Protein 5M4V (pdb70)

Organism: Dendroaspis angusticeps (NCBI:txid8618)

Radius of gyration: 10.45 Å; Cα contacts (8 Å, |Δi|>4): 143; chains: 1; bounding box: 20×30×16 Å

B-factor: mean 20.81, std 12.32, range [9.08, 107.43]

CATH classification: 4.10.410.10

Structure (mmCIF, N/CA/C/O backbone):
data_5M4V
#
_entry.id   5M4V
#
_cell.length_a   63.840
_cell.length_b   63.840
_cell.length_c   32.960
_cell.angle_alpha   90.00
_cell.angle_beta   90.00
_cell.angle_gamma   90.00
#
_symmetry.space_group_name_H-M   'P 4 21 2'
#
loop_
_entity.id
_entity.type
_entity.pdbx_description
1 polymer Mambaquaretin-1
2 non-polymer S-1,2-PROPANEDIOL
3 non-polymer 'CHLORIDE ION'
4 water water
#
loop_
_atom_site.group_PDB
_atom_site.id
_atom_site.type_symbol
_atom_site.label_atom_id
_atom_site.label_alt_id
_atom_site.label_comp_id
_atom_site.label_asym_id
_atom_site.label_entity_id
_atom_site.label_seq_id
_atom_site.pdbx_PDB_ins_code
_atom_site.Cartn_x
_atom_site.Cartn_y
_atom_site.Cartn_z
_atom_site.occupancy
_atom_site.B_iso_or_equiv
_atom_site.auth_seq_id
_atom_site.auth_comp_id
_atom_site.auth_asym_id
_atom_site.auth_atom_i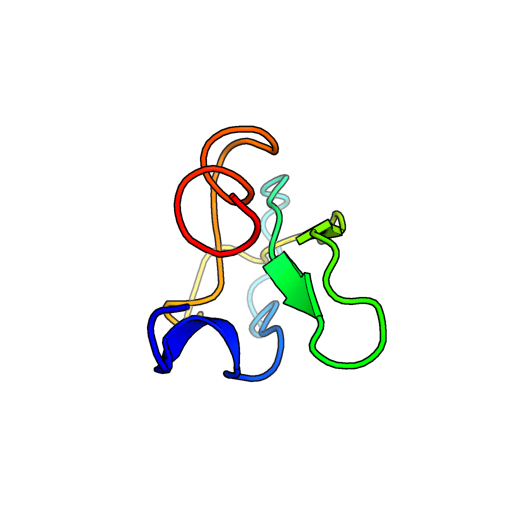d
_atom_site.pdbx_PDB_model_num
ATOM 1 N N . ARG A 1 1 ? 62.253 61.439 35.009 1.00 16.31 1 ARG A N 1
ATOM 2 C CA . ARG A 1 1 ? 63.367 60.447 35.100 1.00 14.75 1 ARG A CA 1
ATOM 3 C C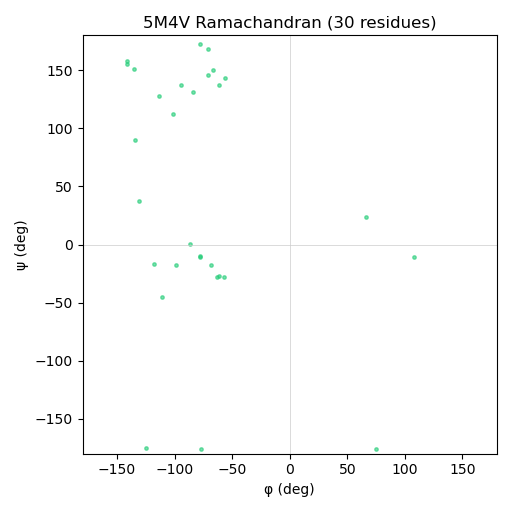 . ARG A 1 1 ? 63.240 59.569 33.860 1.00 12.94 1 ARG A C 1
ATOM 4 O O . ARG A 1 1 ? 62.147 59.360 33.345 1.00 14.90 1 ARG A O 1
ATOM 12 N N . PRO A 1 2 ? 64.346 58.885 33.458 1.00 12.65 2 PRO A N 1
ATOM 13 C CA . PRO A 1 2 ? 64.273 57.859 32.454 1.00 12.72 2 PRO A CA 1
ATOM 14 C C . PRO A 1 2 ? 63.267 56.773 32.835 1.00 13.48 2 PRO A C 1
ATOM 15 O O . PRO A 1 2 ? 63.196 56.346 33.984 1.00 13.17 2 PRO A O 1
ATOM 19 N N . SER A 1 3 ? 62.540 56.244 31.829 1.00 16.38 3 SER A N 1
ATOM 20 C CA . SER A 1 3 ? 61.502 55.265 32.142 1.00 17.58 3 SER A CA 1
ATOM 21 C C . SER A 1 3 ? 62.088 53.967 32.776 1.00 14.87 3 SER A C 1
ATOM 22 O O . SER A 1 3 ? 61.407 53.317 33.537 1.00 15.84 3 SER A O 1
ATOM 25 N N . PHE A 1 4 ? 63.355 53.620 32.455 1.00 13.90 4 PHE A N 1
ATOM 26 C CA . PHE A 1 4 ? 63.912 52.396 33.008 1.00 14.26 4 PHE A CA 1
ATOM 27 C C . PHE A 1 4 ? 64.137 52.489 34.522 1.00 12.20 4 PHE A C 1
ATOM 28 O O . PHE A 1 4 ? 64.244 51.436 35.186 1.00 12.96 4 PHE A O 1
ATOM 36 N N . CYS A 1 5 ? 64.161 53.703 35.082 1.00 11.78 5 CYS A N 1
ATOM 37 C CA . CYS A 1 5 ? 64.180 53.829 36.516 1.00 11.04 5 CYS A CA 1
ATOM 38 C C . CYS A 1 5 ? 62.997 53.144 37.186 1.00 11.96 5 CYS A C 1
ATOM 39 O O . CYS A 1 5 ? 63.081 52.751 38.347 1.00 12.82 5 CYS A O 1
ATOM 42 N N . ASN A 1 6 ? 61.872 53.066 36.434 1.00 12.36 6 ASN A N 1
ATOM 43 C CA . ASN A 1 6 ? 60.666 52.502 36.955 1.00 13.66 6 ASN A CA 1
ATOM 44 C C . ASN A 1 6 ? 60.577 51.007 36.801 1.00 14.82 6 ASN A C 1
ATOM 45 O O . ASN A 1 6 ? 59.603 50.411 37.256 1.00 17.53 6 ASN A O 1
ATOM 50 N N . LEU A 1 7 ? 61.577 50.355 36.229 1.00 13.15 7 LEU A N 1
ATOM 51 C CA . LEU A 1 7 ? 61.591 48.891 36.204 1.00 13.34 7 LEU A CA 1
ATOM 52 C C . LEU A 1 7 ? 61.738 48.403 37.627 1.00 12.76 7 LEU A C 1
ATOM 53 O O . LEU A 1 7 ? 62.343 49.005 38.500 1.00 13.24 7 LEU A O 1
ATOM 58 N N . PRO A 1 8 ?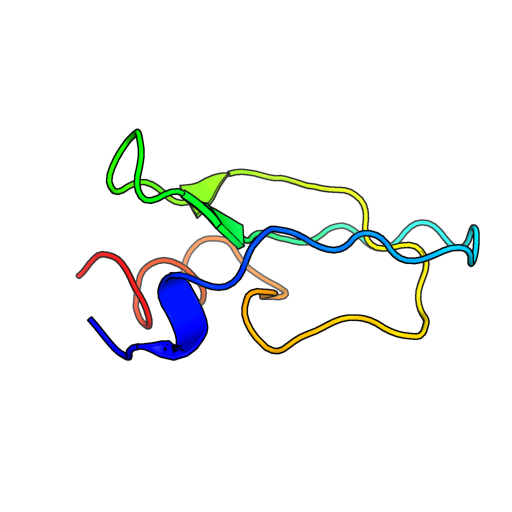 61.172 47.210 37.916 1.00 14.02 8 PRO A N 1
ATOM 59 C CA . PRO A 1 8 ? 61.256 46.640 39.255 1.00 13.91 8 PRO A CA 1
ATOM 60 C C . PRO A 1 8 ? 62.675 46.174 39.564 1.00 13.71 8 PRO A C 1
ATOM 61 O O . PRO A 1 8 ? 63.341 45.587 38.691 1.00 15.09 8 PRO A O 1
ATOM 65 N N . VAL A 1 9 ? 63.073 46.295 40.806 1.00 12.83 9 VAL A N 1
ATOM 66 C CA . VAL A 1 9 ? 64.422 45.796 41.194 1.00 12.91 9 VAL A CA 1
ATOM 67 C C . VAL A 1 9 ? 64.537 44.310 40.965 1.00 12.04 9 VAL A C 1
ATOM 68 O O . VAL A 1 9 ? 63.619 43.517 41.251 1.00 13.07 9 VAL A O 1
ATOM 72 N N . LYS A 1 10 ? 65.691 43.908 40.422 1.00 12.80 10 LYS A N 1
ATOM 73 C CA . LYS A 1 10 ? 65.868 42.543 39.961 1.00 13.31 10 LYS A CA 1
ATOM 74 C C . LYS A 1 10 ? 67.194 41.969 40.422 1.00 12.76 10 LYS A C 1
ATOM 75 O O . LYS A 1 10 ? 68.228 42.106 39.751 1.00 13.16 10 LYS A O 1
ATOM 81 N N . PRO A 1 11 ? 67.224 41.330 41.609 1.00 14.02 11 PRO A N 1
ATOM 82 C CA . PRO A 1 11 ? 68.459 40.689 42.068 1.00 14.29 11 PRO A CA 1
ATOM 83 C C . PRO A 1 11 ? 68.936 39.587 41.166 1.00 14.78 11 PRO A C 1
ATOM 84 O O . PRO A 1 11 ? 70.142 39.307 41.106 1.00 15.23 11 PRO A O 1
ATOM 88 N N . GLY A 1 12 ? 68.030 38.957 40.460 1.00 17.01 12 GLY A N 1
ATOM 89 C CA . GLY A 1 12 ? 68.297 37.854 39.677 1.00 18.60 12 GLY A CA 1
ATOM 90 C C . GLY A 1 12 ? 68.505 36.533 40.559 1.00 15.42 12 GLY A C 1
ATOM 91 O O . GLY A 1 12 ? 68.494 36.575 41.778 1.00 20.13 12 GLY A O 1
ATOM 92 N N . PRO A 1 13 ? 68.832 35.458 39.944 1.00 20.71 13 PRO A N 1
ATOM 93 C CA . PRO A 1 13 ? 68.899 34.132 40.597 1.00 21.57 13 PRO A CA 1
ATOM 94 C C . PRO A 1 13 ? 70.320 33.736 40.998 1.00 21.04 13 PRO A C 1
ATOM 95 O O . PRO A 1 13 ? 70.470 32.650 41.640 1.00 22.30 13 PRO A O 1
ATOM 99 N N . CYS A 1 14 ? 71.292 34.439 40.389 1.00 19.68 14 CYS A N 1
ATOM 100 C CA . CYS A 1 14 ? 72.593 34.088 40.743 1.00 18.12 14 CYS A CA 1
ATOM 101 C C . CYS A 1 14 ? 72.913 34.547 42.201 1.00 18.29 14 CYS A C 1
ATOM 102 O O . CYS A 1 14 ? 72.124 35.345 42.769 1.00 21.88 14 CYS A O 1
ATOM 105 N N . LYS A 1 15 ? 74.006 34.106 42.790 1.00 18.27 15 LYS A N 1
ATOM 106 C CA . LYS A 1 15 ? 74.292 34.362 44.193 1.00 20.49 15 LYS A CA 1
ATOM 107 C C . LYS A 1 15 ? 75.644 34.880 44.460 1.00 23.29 15 LYS A C 1
ATOM 108 O O . LYS A 1 15 ? 76.337 34.564 45.498 1.00 23.99 15 LYS A O 1
ATOM 114 N N . ALA A 1 16 ? 76.121 35.722 43.571 1.00 19.80 16 ALA A N 1
ATOM 115 C CA . ALA A 1 16 ? 77.337 36.433 43.797 1.00 20.73 16 ALA A CA 1
ATOM 116 C C . ALA A 1 16 ? 76.973 37.556 44.735 1.00 23.77 16 ALA A C 1
ATOM 117 O O . ALA A 1 16 ? 75.741 37.793 45.063 1.00 23.79 16 ALA A O 1
ATOM 119 N N . PHE A 1 17 ? 77.900 38.253 45.200 1.00 30.81 17 PHE A N 1
ATOM 120 C CA . PHE A 1 17 ? 77.279 39.315 46.197 1.00 30.34 17 PHE A CA 1
ATOM 121 C C . PHE A 1 17 ? 77.611 40.643 45.851 1.00 29.17 17 PHE A C 1
ATOM 122 O O . PHE A 1 17 ? 78.518 41.099 46.459 1.00 39.72 17 PHE A O 1
ATOM 130 N N A PHE A 1 18 ? 77.040 41.247 44.782 0.52 21.51 18 PHE A N 1
ATOM 131 N N B PHE A 1 18 ? 76.799 41.322 45.085 0.48 21.74 18 PHE A N 1
ATOM 132 C CA A PHE A 1 18 ? 77.447 42.552 44.288 0.52 23.37 18 PHE A CA 1
ATOM 133 C CA B PHE A 1 18 ? 77.303 42.500 44.572 0.48 22.22 18 PHE A CA 1
ATOM 134 C C A PHE A 1 18 ? 76.583 43.602 45.021 0.52 20.14 18 PHE A C 1
ATOM 135 C C B PHE A 1 18 ? 76.438 43.667 45.031 0.48 20.44 18 PHE A C 1
ATOM 136 O O A PHE A 1 18 ? 75.343 43.504 45.032 0.52 23.73 18 PHE A O 1
ATOM 137 O O B PHE A 1 18 ? 75.241 43.750 44.743 0.48 23.41 18 PHE A O 1
ATOM 152 N N A SER A 1 19 ? 77.234 44.548 45.625 0.52 19.16 19 SER A N 1
ATOM 153 N N B SER A 1 19 ? 77.049 44.515 45.790 0.48 18.90 19 SER A N 1
ATOM 154 C CA A SER A 1 19 ? 76.515 45.702 46.197 0.52 17.35 19 SER A CA 1
ATOM 155 C CA B SER A 1 19 ? 76.289 45.640 46.331 0.48 16.81 19 SER A CA 1
ATOM 156 C C A SER A 1 19 ? 75.975 46.528 45.052 0.52 15.99 19 SER A C 1
ATOM 157 C C B SER A 1 19 ? 75.987 46.624 45.222 0.48 15.70 19 SER A C 1
ATOM 158 O O A SER A 1 19 ? 76.717 46.793 44.073 0.52 19.39 19 SER A O 1
ATOM 159 O O B SER A 1 19 ? 76.867 47.083 44.464 0.48 18.18 19 SER A O 1
ATOM 164 N N . ALA A 1 20 ? 74.704 46.976 45.105 1.00 12.69 20 ALA A N 1
ATOM 165 C CA . ALA A 1 20 ? 74.186 47.821 44.045 1.00 12.16 20 ALA A CA 1
ATOM 166 C C . ALA A 1 20 ? 73.078 48.711 44.609 1.00 10.92 20 ALA A C 1
ATOM 167 O O . ALA A 1 20 ? 72.761 48.651 45.796 1.00 11.30 20 ALA A O 1
ATOM 169 N N . PHE A 1 21 ? 72.551 49.557 43.727 1.00 10.13 21 PHE A N 1
ATOM 170 C CA . PHE A 1 21 ? 71.505 50.498 44.081 1.00 9.77 21 PHE A CA 1
ATOM 171 C C . PHE A 1 21 ? 70.453 50.469 43.003 1.00 9.27 21 PHE A C 1
ATOM 172 O O . PHE A 1 21 ? 70.735 50.232 41.823 1.00 9.99 21 PHE A O 1
ATOM 180 N N . TYR A 1 22 ? 69.196 50.771 43.394 1.00 9.55 22 TYR A N 1
ATOM 181 C CA . TYR A 1 22 ? 68.065 50.845 42.476 1.00 9.48 22 TYR A CA 1
ATOM 182 C C . TYR A 1 22 ? 67.162 52.000 42.876 1.00 9.08 22 TYR A C 1
ATOM 183 O O . TYR A 1 22 ? 67.163 52.405 44.053 1.00 10.03 22 TYR A O 1
ATOM 192 N N . TYR A 1 23 ? 66.367 52.483 41.934 1.00 9.44 23 TYR A N 1
ATOM 193 C CA . TYR A 1 23 ? 65.358 53.522 42.198 1.00 9.91 23 TYR A CA 1
ATOM 194 C C . TYR A 1 23 ? 64.012 52.898 42.484 1.00 10.34 23 TYR A C 1
ATOM 195 O O . TYR A 1 23 ? 63.581 51.989 41.759 1.00 11.04 23 TYR A O 1
ATOM 204 N N . SER A 1 24 ? 63.316 53.436 43.501 1.00 11.23 24 SER A N 1
ATOM 205 C CA . SER A 1 24 ? 61.931 53.004 43.794 1.00 13.08 24 SER A CA 1
ATOM 206 C C . SER A 1 24 ? 60.962 54.163 43.527 1.00 13.03 24 SER A C 1
ATOM 207 O O . SER A 1 24 ? 61.087 55.297 43.997 1.00 14.24 24 SER A O 1
ATOM 210 N N . GLN A 1 25 ? 59.939 53.826 42.708 1.00 17.33 25 GLN A N 1
ATOM 211 C CA . GLN A 1 25 ? 58.846 54.772 42.500 1.00 19.96 25 GLN A CA 1
ATOM 212 C C . GLN A 1 25 ? 58.045 55.053 43.729 1.00 21.3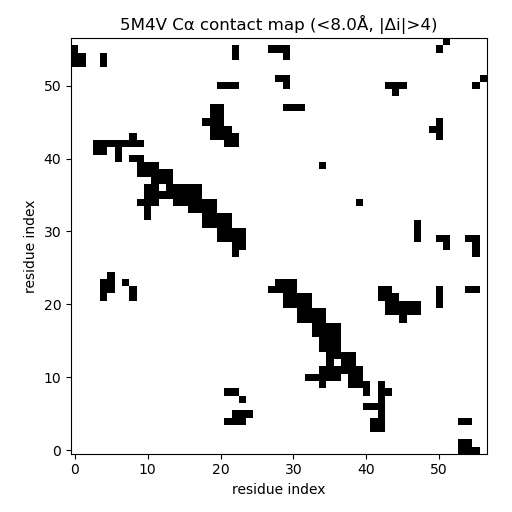8 25 GLN A C 1
ATOM 213 O O . GLN A 1 25 ? 57.358 56.099 43.824 1.00 26.75 25 GLN A O 1
ATOM 219 N N A LYS A 1 26 ? 58.028 54.136 44.698 0.42 21.26 26 LYS A N 1
ATOM 220 N N B LYS A 1 26 ? 58.026 54.111 44.694 0.58 20.99 26 LYS A N 1
ATOM 221 C CA A LYS A 1 26 ? 57.275 54.389 45.951 0.42 22.59 26 LYS A CA 1
ATOM 222 C CA B LYS A 1 26 ? 57.277 54.346 45.967 0.58 22.00 26 LYS A CA 1
ATOM 223 C C A LYS A 1 26 ? 57.865 55.537 46.784 0.42 22.58 26 LYS A C 1
ATOM 224 C C B LYS A 1 26 ? 57.856 55.554 46.726 0.58 24.09 26 LYS A C 1
ATOM 225 O O A LYS A 1 26 ? 57.172 56.090 47.608 0.42 31.77 26 LYS A O 1
ATOM 226 O O B LYS A 1 26 ? 57.103 56.253 47.383 0.58 31.96 26 LYS A O 1
ATOM 237 N N . THR A 1 27 ? 59.185 55.722 46.774 1.00 18.76 27 THR A N 1
ATOM 238 C CA . THR A 1 27 ? 59.871 56.783 47.556 1.00 16.22 27 THR A CA 1
ATOM 239 C C . THR A 1 27 ? 60.388 57.913 46.782 1.00 16.80 27 THR A C 1
ATOM 240 O O . THR A 1 27 ? 60.777 58.916 47.391 1.00 17.18 27 THR A O 1
ATOM 244 N N . ASN A 1 28 ? 60.593 57.740 45.410 1.00 14.61 28 ASN A N 1
ATOM 245 C CA . ASN A 1 28 ? 61.412 58.696 44.652 1.00 14.18 28 ASN A CA 1
ATOM 246 C C . ASN A 1 28 ? 62.771 58.785 45.192 1.00 13.10 28 ASN A C 1
ATOM 247 O O . ASN A 1 28 ? 63.473 59.782 44.984 1.00 15.82 28 ASN A O 1
ATOM 252 N N A LYS A 1 29 ? 63.310 57.633 45.705 0.80 13.64 29 LYS A N 1
ATOM 253 N N B LYS A 1 29 ? 63.311 57.678 45.743 0.20 12.61 29 LYS A N 1
ATOM 254 C CA A LYS A 1 29 ? 64.621 57.533 46.238 0.80 12.18 29 LYS A CA 1
ATOM 255 C CA B LYS A 1 29 ? 64.719 57.583 46.146 0.20 11.84 29 LYS A CA 1
ATOM 256 C C A LYS A 1 29 ? 65.332 56.305 45.683 0.80 11.47 29 LYS A C 1
ATOM 257 C C B LYS A 1 29 ? 65.352 56.356 45.570 0.20 9.82 29 LYS A C 1
ATOM 258 O O A LYS A 1 29 ? 64.689 55.318 45.254 0.80 11.90 29 LYS A O 1
ATOM 259 O O B LYS A 1 29 ? 64.696 55.415 45.100 0.20 11.63 29 LYS A O 1
ATOM 270 N N . CYS A 1 30 ? 66.657 56.356 45.747 1.00 10.63 30 CYS A N 1
ATOM 271 C CA . CYS A 1 30 ? 67.467 55.161 45.534 1.00 10.12 30 CYS A CA 1
ATOM 272 C C . CYS A 1 30 ? 67.678 54.427 46.815 1.00 10.34 30 CYS A C 1
ATOM 273 O O . CYS A 1 30 ? 67.716 54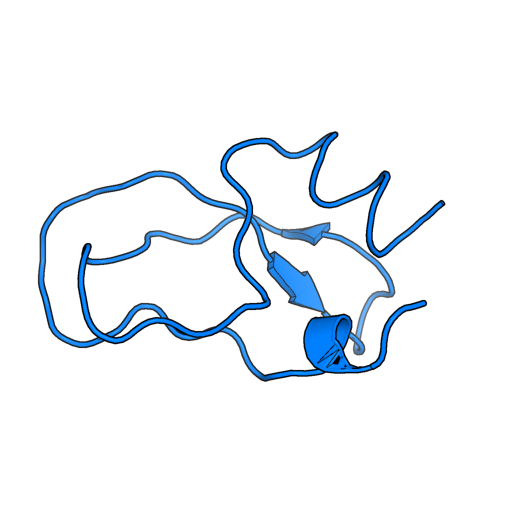.987 47.904 1.00 11.73 30 CYS A O 1
ATOM 276 N N . HIS A 1 31 ? 67.821 53.059 46.683 1.00 10.13 3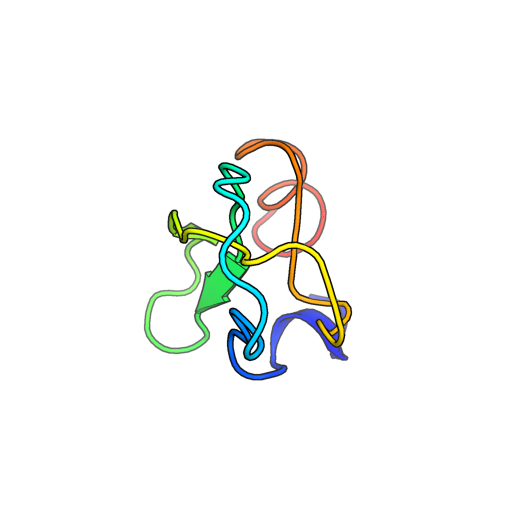1 HIS A N 1
ATOM 277 C CA . HIS A 1 31 ? 67.992 52.158 47.799 1.00 10.41 31 HIS A CA 1
ATOM 278 C C . HIS A 1 31 ? 69.047 51.120 47.434 1.00 10.04 31 HIS A C 1
ATOM 279 O O . HIS A 1 31 ? 69.279 50.842 46.267 1.00 10.95 31 HIS A O 1
ATOM 286 N N A SER A 1 32 ? 69.653 50.512 48.450 0.79 10.91 32 SER A N 1
ATOM 287 N N B SER A 1 32 ? 69.688 50.530 48.442 0.21 11.22 32 SER A N 1
ATOM 288 C CA A SER A 1 32 ? 70.571 49.411 48.236 0.79 11.29 32 SER A CA 1
ATOM 289 C CA B SER A 1 32 ? 70.623 49.467 48.123 0.21 11.80 32 SER A CA 1
ATOM 290 C C A SER A 1 32 ? 69.862 48.119 47.896 0.79 11.91 32 SER A C 1
ATOM 291 C C B SER A 1 32 ? 69.910 48.131 47.908 0.21 11.43 32 SER A C 1
ATOM 292 O O A SER A 1 32 ? 68.782 47.823 48.386 0.79 13.24 32 SER A O 1
ATOM 293 O O B SER A 1 32 ? 68.832 47.880 48.447 0.21 12.60 32 SER A O 1
ATOM 298 N N . PHE A 1 33 ? 70.537 47.267 47.106 1.00 11.82 33 PHE A N 1
ATOM 299 C CA . PHE A 1 33 ? 70.156 45.874 47.001 1.00 12.47 33 PHE A CA 1
ATOM 300 C C . PHE A 1 33 ? 71.398 45.076 46.706 1.00 13.28 33 PHE A C 1
ATOM 301 O O . PHE A 1 33 ? 72.429 45.575 46.345 1.00 14.54 33 PHE A O 1
ATOM 309 N N . THR A 1 34 ? 71.248 43.749 46.850 1.00 14.94 34 THR A N 1
ATOM 310 C CA . THR A 1 34 ? 72.315 42.848 46.500 1.00 16.02 34 THR A CA 1
ATOM 311 C C . THR A 1 34 ? 72.011 42.228 45.134 1.00 14.41 34 THR A C 1
ATOM 312 O O . THR A 1 34 ? 71.018 41.502 45.003 1.00 15.89 34 THR A O 1
ATOM 316 N N . TYR A 1 35 ? 72.789 42.553 44.134 1.00 13.39 35 TYR A N 1
ATOM 317 C CA . TYR A 1 35 ? 72.635 41.955 42.830 1.00 12.53 35 TYR A CA 1
ATOM 318 C C . TYR A 1 35 ? 73.385 40.625 42.813 1.00 13.46 35 TYR A C 1
ATOM 319 O O . TYR A 1 35 ? 74.552 40.558 43.187 1.00 15.14 35 TYR A O 1
ATOM 328 N N . GLY A 1 36 ? 72.689 39.588 42.327 1.00 13.32 36 GLY A N 1
ATOM 329 C CA . GLY A 1 36 ? 73.339 38.247 42.300 1.00 14.17 36 GLY A CA 1
ATOM 330 C C . GLY A 1 36 ? 74.342 38.063 41.156 1.00 13.92 36 GLY A C 1
ATOM 331 O O . GLY A 1 36 ? 75.006 37.013 41.209 1.00 15.53 36 GLY A O 1
ATOM 332 N N . GLY A 1 37 ? 7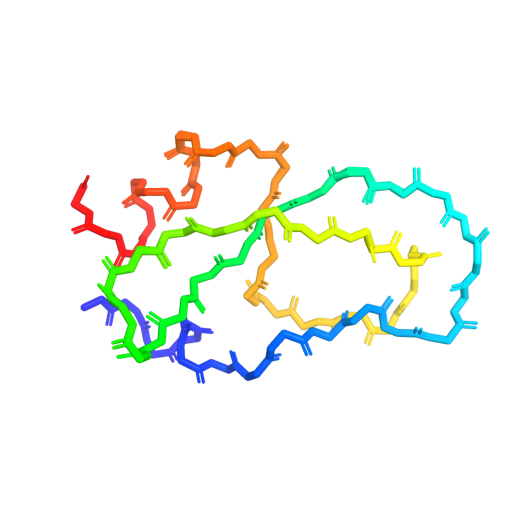4.391 38.979 40.217 1.00 13.32 37 GLY A N 1
ATOM 333 C C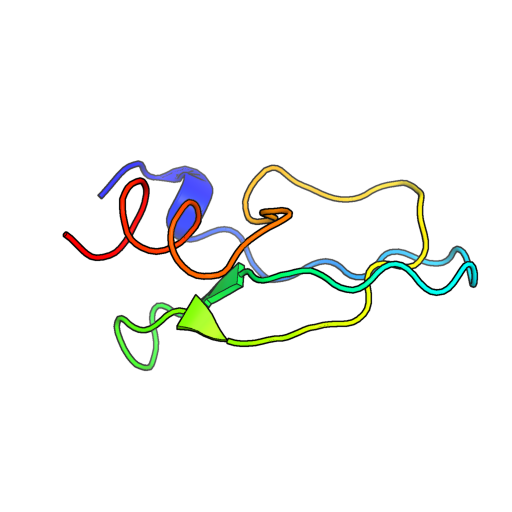A . GLY A 1 37 ? 75.446 38.953 39.197 1.00 14.52 37 GLY A CA 1
ATOM 334 C C . GLY A 1 37 ? 74.996 38.562 37.826 1.00 15.20 37 GLY A C 1
ATOM 335 O O . GLY A 1 37 ? 75.779 38.701 36.897 1.00 18.62 37 GLY A O 1
ATOM 336 N N . CYS A 1 38 ? 73.769 38.065 37.642 1.00 15.21 38 CYS A N 1
ATOM 337 C CA . CYS A 1 38 ? 73.259 37.704 36.328 1.00 17.77 38 CYS A CA 1
ATOM 338 C C . CYS A 1 38 ? 71.769 38.083 36.203 1.00 16.63 38 CYS A C 1
ATOM 339 O O . CYS A 1 38 ? 71.019 38.139 37.127 1.00 18.21 38 CYS A O 1
ATOM 342 N N . LYS A 1 39 ? 71.400 38.279 34.944 1.00 20.63 39 LYS A N 1
ATOM 343 C CA . LYS A 1 39 ? 69.927 38.392 34.569 1.00 20.96 39 LYS A CA 1
ATOM 344 C C . LYS A 1 39 ? 69.267 39.637 35.151 1.00 20.17 39 LYS A C 1
ATOM 345 O O . LYS A 1 39 ? 68.058 39.630 35.318 1.00 25.26 39 LYS A O 1
ATOM 351 N N . GLY A 1 40 ? 70.014 40.654 35.451 1.00 17.32 40 GLY A N 1
ATOM 352 C CA . GLY A 1 40 ? 69.420 41.850 35.963 1.00 16.23 40 GLY A CA 1
ATOM 353 C C . GLY A 1 40 ? 68.737 42.730 34.915 1.00 16.75 40 GLY A C 1
ATOM 354 O O . GLY A 1 40 ? 68.688 42.378 33.749 1.00 24.02 40 GLY A O 1
ATOM 355 N N . ASN A 1 41 ? 68.251 43.855 35.310 1.00 13.22 41 ASN A N 1
ATOM 356 C CA . ASN A 1 41 ? 67.693 44.830 34.372 1.00 13.61 41 ASN A CA 1
ATOM 357 C C . ASN A 1 41 ? 68.423 46.158 34.582 1.00 12.18 41 ASN A C 1
ATOM 358 O O . ASN A 1 41 ? 69.380 46.257 35.332 1.00 13.13 41 ASN A O 1
ATOM 363 N N . ALA A 1 42 ? 67.947 47.190 33.865 1.00 12.87 42 ALA A N 1
ATOM 364 C CA . ALA A 1 42 ? 68.690 48.480 33.823 1.00 12.30 42 ALA A CA 1
ATOM 365 C C . ALA A 1 42 ? 68.493 49.316 35.052 1.00 11.37 42 ALA A C 1
ATOM 366 O O . ALA A 1 42 ? 69.242 50.311 35.215 1.00 12.20 42 ALA A O 1
ATOM 368 N N . ASN A 1 43 ? 67.561 48.997 35.949 1.00 10.70 43 ASN A N 1
ATOM 369 C CA . ASN A 1 43 ? 67.430 49.749 37.196 1.00 10.03 43 ASN A CA 1
ATOM 370 C C . ASN A 1 43 ? 68.422 49.184 38.239 1.00 9.88 43 ASN A C 1
ATOM 371 O O . ASN A 1 43 ? 68.057 48.544 39.224 1.00 10.36 43 ASN A O 1
ATOM 376 N N A ARG A 1 44 ? 69.701 49.440 37.945 0.50 10.13 44 ARG A N 1
ATOM 377 N N B ARG A 1 44 ? 69.699 49.467 37.966 0.50 10.11 44 ARG A N 1
ATOM 378 C CA A ARG A 1 44 ? 70.760 48.878 38.738 0.50 10.51 44 ARG A CA 1
ATOM 379 C CA B ARG A 1 44 ? 70.758 48.874 38.742 0.50 10.56 44 ARG A CA 1
ATOM 380 C C A ARG A 1 44 ? 71.990 49.763 38.522 0.50 10.29 44 ARG A C 1
ATOM 381 C C B ARG A 1 44 ? 72.001 49.740 38.523 0.50 10.36 44 ARG A C 1
ATOM 382 O O A ARG A 1 44 ? 72.405 49.988 37.387 0.50 11.75 44 ARG A O 1
ATOM 383 O O B ARG A 1 44 ? 72.427 49.942 37.389 0.50 11.89 44 ARG A O 1
ATOM 398 N N . PHE A 1 45 ? 72.603 50.180 39.624 1.00 10.07 45 PHE A N 1
ATOM 399 C CA . PHE A 1 45 ? 73.699 51.128 39.597 1.00 10.87 45 PHE A CA 1
ATOM 400 C C . PHE A 1 45 ? 74.763 50.691 40.573 1.00 10.95 45 PHE A C 1
ATOM 401 O O . PHE A 1 45 ? 74.486 50.173 41.649 1.00 11.94 45 PHE A O 1
ATOM 409 N N A SER A 1 46 ? 76.030 50.960 40.245 0.77 12.39 46 SER A N 1
ATOM 410 N N B SER A 1 46 ? 76.010 50.999 40.211 0.23 11.62 46 SER A N 1
ATOM 411 C CA A SER A 1 46 ? 77.135 50.551 41.128 0.77 14.39 46 SER A CA 1
ATOM 412 C CA B SER A 1 46 ? 77.212 50.687 40.986 0.23 13.13 46 SER A CA 1
ATOM 413 C C A SER A 1 46 ? 77.336 51.519 42.268 0.77 13.42 46 SER A C 1
ATOM 414 C C B SER A 1 46 ? 77.341 51.527 42.239 0.23 12.93 46 SER A C 1
ATOM 415 O O A SER A 1 46 ? 78.006 51.151 43.251 0.77 15.72 46 SER A O 1
ATOM 416 O O B SER A 1 46 ? 77.921 51.081 43.241 0.23 14.83 46 SER A O 1
ATOM 421 N N . THR A 1 47 ? 76.840 52.752 42.169 1.00 11.95 47 THR A N 1
ATOM 422 C CA . THR A 1 47 ? 76.985 53.707 43.233 1.00 12.41 47 THR A CA 1
ATOM 423 C C . THR A 1 47 ? 75.665 54.427 43.482 1.00 11.57 47 THR A C 1
ATOM 424 O O . THR A 1 47 ? 74.831 54.559 42.594 1.00 11.36 47 THR A O 1
ATOM 428 N N . LEU A 1 48 ? 75.517 54.905 44.705 1.00 11.34 48 LEU A N 1
ATOM 429 C CA . LEU A 1 48 ? 74.341 55.687 45.108 1.00 10.62 48 LEU A CA 1
ATOM 430 C C . LEU A 1 48 ? 74.280 56.957 44.279 1.00 11.27 48 LEU A C 1
ATOM 431 O O . LEU A 1 48 ? 73.204 57.356 43.806 1.00 11.13 48 LEU A O 1
ATOM 436 N N A GLU A 1 49 ? 75.396 57.640 44.086 0.65 12.03 49 GLU A N 1
ATOM 437 N N B GLU A 1 49 ? 75.429 57.609 44.120 0.35 11.16 49 GLU A N 1
ATOM 438 C CA A GLU A 1 49 ? 75.299 58.887 43.322 0.65 13.38 49 GLU A CA 1
ATOM 439 C CA B GLU A 1 49 ? 75.568 58.818 43.310 0.35 11.40 49 GLU A CA 1
ATOM 440 C C A GLU A 1 49 ? 74.986 58.648 41.880 0.65 13.14 49 GLU A C 1
ATOM 441 C C B GLU A 1 49 ? 75.006 58.593 41.908 0.35 13.28 49 GLU A C 1
ATOM 442 O O A GLU A 1 49 ? 74.371 59.498 41.265 0.65 12.65 49 GLU A O 1
ATOM 443 O O B GLU A 1 49 ? 74.159 59.370 41.416 0.35 13.07 49 GLU A O 1
ATOM 454 N N A LYS A 1 50 ? 75.395 57.522 41.264 0.65 12.68 50 LYS A N 1
ATOM 455 N N B LYS A 1 50 ? 75.440 57.511 41.253 0.35 12.92 50 LYS A N 1
ATOM 456 C CA A LYS A 1 50 ? 75.009 57.296 39.877 0.65 12.81 50 LYS A CA 1
ATOM 457 C CA B LYS A 1 50 ? 75.044 57.237 39.875 0.35 12.88 50 LYS A CA 1
ATOM 458 C C A LYS A 1 50 ? 73.510 57.035 39.781 0.65 11.29 50 LYS A C 1
ATOM 459 C C B LYS A 1 50 ? 73.536 56.993 39.771 0.35 11.18 50 LYS A C 1
ATOM 460 O O A LYS A 1 50 ? 72.834 57.489 38.850 0.65 12.14 50 LYS A O 1
ATOM 461 O O B LYS A 1 50 ? 72.880 57.427 38.816 0.35 12.02 50 LYS A O 1
ATOM 472 N N . CYS A 1 51 ? 72.994 56.239 40.743 1.00 10.56 51 CYS A N 1
ATOM 473 C CA . CYS A 1 51 ? 71.530 56.040 40.772 1.00 10.37 51 CYS A CA 1
ATOM 474 C C . CYS A 1 51 ? 70.805 57.371 40.854 1.00 10.10 51 CYS A C 1
ATOM 475 O O . CYS A 1 51 ? 69.825 57.634 40.179 1.00 11.08 51 CYS A O 1
ATOM 478 N N . ARG A 1 52 ? 71.332 58.271 41.740 1.00 10.38 52 ARG A N 1
ATOM 479 C CA . ARG A 1 52 ? 70.683 59.559 41.920 1.00 10.66 52 ARG A CA 1
ATOM 480 C C . ARG A 1 52 ? 70.803 60.445 40.670 1.00 11.64 52 ARG A C 1
ATOM 481 O O . ARG A 1 52 ? 69.811 61.075 40.278 1.00 12.67 52 ARG A O 1
ATOM 489 N N A ARG A 1 53 ? 71.986 60.497 40.074 0.49 11.74 53 ARG A N 1
ATOM 490 N N B ARG A 1 53 ? 71.998 60.504 40.083 0.51 11.82 53 ARG A N 1
ATOM 491 C CA A ARG A 1 53 ? 72.138 61.342 38.882 0.49 13.30 53 ARG A CA 1
ATOM 492 C CA B ARG A 1 53 ? 72.192 61.318 38.867 0.51 13.65 53 ARG A CA 1
ATOM 493 C C A ARG A 1 53 ? 71.331 60.854 37.737 0.49 13.07 53 ARG A C 1
ATOM 494 C C B ARG A 1 53 ? 71.293 60.864 37.763 0.51 13.04 53 ARG A C 1
ATOM 495 O O A ARG A 1 53 ? 70.971 61.630 36.858 0.49 17.10 53 ARG A O 1
ATOM 496 O O B ARG A 1 53 ? 70.813 61.664 36.945 0.51 17.01 53 ARG A O 1
ATOM 511 N N . THR A 1 54 ? 70.995 59.554 37.717 1.00 11.18 54 THR A N 1
ATOM 512 C CA . THR A 1 54 ? 70.182 58.998 36.644 1.00 11.09 54 THR A CA 1
ATOM 513 C C . THR A 1 54 ? 68.685 59.193 36.936 1.00 11.08 54 THR A C 1
ATOM 514 O O . THR A 1 54 ? 67.926 59.560 36.032 1.00 13.80 54 THR A O 1
ATOM 518 N N . CYS A 1 55 ? 68.266 58.906 38.182 1.00 10.81 55 CYS A N 1
ATOM 519 C CA . CYS A 1 55 ? 66.861 58.713 38.453 1.00 11.26 55 CYS A CA 1
ATOM 520 C C . CYS A 1 55 ? 66.210 59.707 39.452 1.00 11.74 55 CYS A C 1
ATOM 521 O O . CYS A 1 55 ? 64.980 59.726 39.468 1.00 13.63 55 CYS A O 1
ATOM 524 N N . VAL A 1 56 ? 67.019 60.417 40.228 1.00 12.06 56 VAL A N 1
ATOM 525 C CA . VAL A 1 56 ? 66.516 61.252 41.315 1.00 13.06 56 VAL A CA 1
ATOM 526 C C . VAL A 1 56 ? 66.692 62.737 41.042 1.00 14.48 56 VAL A C 1
ATOM 527 O O . VAL A 1 56 ? 65.756 63.495 41.362 1.00 16.45 56 VAL A O 1
ATOM 531 N N . GLY A 1 57 ? 67.810 63.150 40.576 1.00 18.67 57 GLY A N 1
ATOM 532 C CA . GLY A 1 57 ? 68.146 64.563 40.360 1.00 27.51 57 GLY A CA 1
ATOM 533 C C . GLY A 1 57 ? 69.500 64.382 41.110 1.00 52.75 57 GLY A C 1
ATOM 534 O O . GLY A 1 57 ? 69.762 64.127 42.368 1.00 43.57 57 GLY A O 1
#

GO terms:
  GO:0005576 extracellular region (C, EXP)

Nearest PDB structures (foldseek):
  5m4v-assembly1_A  TM=1.018E+00  e=1.525E-11  Dendroaspis angusticeps
  3uir-assembly2_D  TM=9.566E-01  e=3.965E-07  Pseudonaja textilis textilis
  4bqd-assembly2_B  TM=9.508E-01  e=1.244E-06  Homo sapiens
  5xx2-assembly2_B  TM=9.258E-01  e=6.492E-06  Bos taurus
  2zjx-assembly1_B  TM=9.048E-01  e=5.365E-06  Bos taurus

Sequence (57 aa):
RPSFCNLPVKPGPCKAFFFSSAFYYSQKKTNKKCHSSFTYGGCKGNANRRFSSTLEEKKCRRRTCVG

InterPro domains:
  IPR002223 Pancreatic trypsin inhibitor Kunitz domain [PF00014] (4-55)
  IPR002223 Pancreatic trypsin inhibitor Kunitz domain [PR00759] (2-16)
  IPR002223 Pancreatic trypsin inhibitor Kunitz domain [PR00759] (30-40)
  IPR002223 Pancreatic trypsin inhibitor Kunitz domain [PR00759] (40-55)
  IPR002223 Pancreatic trypsin inhibitor Kunitz domain [PS50279] (5-55)
  IPR002223 Pancreatic trypsin inhibitor Kunitz domain [SM00131] (3-56)
  IPR020901 Proteinase inhibitor I2, Kunitz, conserved site [PS00280] (33-51)
  IPR036880 Pancreatic trypsin inhibitor Kunitz domain superfamily [G3DSA:4.10.410.10] (1-57)
  IPR036880 Pancreatic trypsin inhibitor Kunitz domain superfamily [SSF57362] (2-56)
  IPR050098 Tissue factor pathway inhibitor/Kunitz-type serine protease inhibitor-like [PTHR10083] (5-55)

Solvent-accessible surface area: 3710 Å² total; per-residue (Å²): 146,56,92,77,0,55,72,99,56,87,65,20,84,53,163,44,168,115,93,4,34,40,6,10,106,181,59,81,122,14,61,82,26,68,20,5,35,35,144,28,36,54,0,88,19,94,69,59,83,121,0,77,138,31,5,57,74

Foldseek 3Di:
DPPQLDDDWDLDDAQDFAWWWFAYPVVLAIDIDTRRPDDTGDRIGNDRVVNCVVRRD

Secondary structure (DSSP, 8-state):
--GGGGSPP---S----EEEEEEETTTTEEEEEEE-SSS--SS-BSSHHHHHHHHT-